Protein AF-A0A2S2PX03-F1 (afdb_monomer)

Foldseek 3Di:
DPPPPPPVVQVVVLVVLVVPFDAQQAPQLPDLVSQLVQCPLADPPDDDSSQCSLLQWHDPDNFWIAHRGPGDIDGPDDDQDGSLLVCLCRPVSGSSSCVSPNNVSSCVSNVVVVVVVVPPDDDDDPDDDHPPPDDD

pLDDT: mean 79.33, std 20.02, range [32.19, 98.38]

Structure (mmCIF, N/CA/C/O backbone):
data_AF-A0A2S2PX03-F1
#
_entry.id   AF-A0A2S2PX03-F1
#
loop_
_atom_site.group_PDB
_atom_site.id
_atom_site.type_symbol
_atom_site.label_atom_id
_atom_site.label_alt_id
_atom_site.label_comp_id
_atom_site.label_asym_id
_atom_site.label_entity_id
_atom_site.label_seq_id
_atom_site.pdbx_PDB_ins_code
_atom_site.Cartn_x
_atom_site.Cartn_y
_atom_site.Cartn_z
_atom_site.occupancy
_atom_site.B_iso_or_equiv
_atom_site.auth_seq_id
_atom_site.auth_comp_id
_atom_site.auth_asym_id
_atom_site.auth_atom_id
_atom_site.pdbx_PDB_model_num
ATOM 1 N N . MET A 1 1 ? -16.707 -18.060 31.849 1.00 40.62 1 MET A N 1
ATOM 2 C CA . MET A 1 1 ? -16.373 -16.625 31.960 1.00 40.62 1 MET A CA 1
ATOM 3 C C . MET A 1 1 ? -16.134 -16.108 30.556 1.00 40.62 1 MET A C 1
ATOM 5 O O . MET A 1 1 ? -15.123 -16.443 29.958 1.00 40.62 1 MET A O 1
ATOM 9 N N . ILE A 1 2 ? -17.124 -15.426 29.983 1.00 45.16 2 ILE A N 1
ATOM 10 C CA . ILE A 1 2 ? -17.013 -14.848 28.641 1.00 45.16 2 ILE A CA 1
ATOM 11 C C . ILE A 1 2 ? -16.176 -13.580 28.805 1.00 45.16 2 ILE A C 1
ATOM 13 O O . ILE A 1 2 ? -16.590 -12.673 29.524 1.00 45.16 2 ILE A O 1
ATOM 17 N N . TYR A 1 3 ? -14.985 -13.547 28.208 1.00 41.66 3 TYR A N 1
ATOM 18 C CA . TYR A 1 3 ? -14.162 -12.343 28.168 1.00 41.66 3 TYR A CA 1
ATOM 19 C C . TYR A 1 3 ? -14.929 -11.268 27.393 1.00 41.66 3 TYR A C 1
ATOM 21 O O . TYR A 1 3 ? -15.048 -11.329 26.171 1.00 41.66 3 TYR A O 1
ATOM 29 N N . GLN A 1 4 ? -15.491 -10.298 28.112 1.00 38.81 4 GLN A N 1
ATOM 30 C CA . GLN A 1 4 ? -16.006 -9.076 27.512 1.00 38.81 4 GLN A CA 1
ATOM 31 C C . GLN A 1 4 ? -14.804 -8.247 27.061 1.00 38.81 4 GLN A C 1
ATOM 33 O O . GLN A 1 4 ? -14.157 -7.574 27.861 1.00 38.81 4 GLN A O 1
ATOM 38 N N . ILE A 1 5 ? -14.482 -8.328 25.770 1.00 44.16 5 ILE A N 1
ATOM 39 C CA . ILE A 1 5 ? -13.555 -7.404 25.119 1.00 44.16 5 ILE A CA 1
ATOM 40 C C . ILE A 1 5 ? -14.264 -6.048 25.053 1.00 44.16 5 ILE A C 1
ATOM 42 O O . ILE A 1 5 ? -14.966 -5.731 24.095 1.00 44.16 5 ILE A O 1
ATOM 46 N N . ASN A 1 6 ? -14.108 -5.243 26.100 1.00 44.59 6 ASN A N 1
ATOM 47 C CA . ASN A 1 6 ? -14.524 -3.845 26.102 1.00 44.59 6 ASN A CA 1
ATOM 48 C C . ASN A 1 6 ? -13.488 -3.009 25.335 1.00 44.59 6 ASN A C 1
ATOM 50 O O . ASN A 1 6 ? -12.710 -2.267 25.924 1.00 44.59 6 ASN A O 1
ATOM 54 N N . CYS A 1 7 ? -13.476 -3.133 24.005 1.00 49.22 7 CYS A N 1
ATOM 55 C CA . CYS A 1 7 ? -12.749 -2.233 23.104 1.00 49.22 7 CYS A CA 1
ATOM 56 C C . CYS A 1 7 ? -13.755 -1.356 22.335 1.00 49.22 7 CYS A C 1
ATOM 58 O O . CYS A 1 7 ? -13.887 -1.397 21.113 1.00 49.22 7 CYS A O 1
ATOM 60 N N . THR A 1 8 ? -14.573 -0.609 23.076 1.00 52.59 8 THR A N 1
ATOM 61 C CA . THR A 1 8 ? -15.694 0.177 22.530 1.00 52.59 8 THR A CA 1
ATOM 62 C C . THR A 1 8 ? -15.246 1.419 21.749 1.00 52.59 8 THR A C 1
ATOM 64 O O . THR A 1 8 ? -16.002 1.919 20.912 1.00 52.59 8 THR A O 1
ATOM 67 N N . SER A 1 9 ? -14.021 1.912 21.968 1.00 56.75 9 SER A N 1
ATOM 68 C CA . SER A 1 9 ? -13.459 3.063 21.244 1.00 56.75 9 SER A CA 1
ATOM 69 C C . SER A 1 9 ? -13.038 2.709 19.814 1.00 56.75 9 SER A C 1
ATOM 71 O O . SER A 1 9 ? -13.347 3.460 18.884 1.00 56.75 9 SER A O 1
ATOM 73 N N . ASP A 1 10 ? -12.413 1.546 19.617 1.00 59.38 10 ASP A N 1
ATOM 74 C CA . ASP A 1 10 ? -12.006 1.074 18.293 1.00 59.38 10 ASP A CA 1
ATOM 75 C C . ASP A 1 10 ? -13.207 0.660 17.447 1.00 59.38 10 ASP A C 1
ATOM 77 O O . ASP A 1 10 ? -13.243 0.970 16.258 1.00 59.38 10 ASP A O 1
ATOM 81 N N . TYR A 1 11 ? -14.243 0.061 18.045 1.00 67.50 11 TYR A N 1
ATOM 82 C CA . TYR A 1 11 ? -15.436 -0.359 17.304 1.00 67.50 11 TYR A CA 1
ATOM 83 C C . TYR A 1 11 ? -16.175 0.812 16.645 1.00 67.50 11 TYR A C 1
ATOM 85 O O . TYR A 1 11 ? -16.512 0.741 15.467 1.00 67.50 11 TYR A O 1
ATOM 93 N N . ASN A 1 12 ? -16.393 1.920 17.359 1.00 66.75 12 ASN A N 1
ATOM 94 C CA . ASN A 1 12 ? -17.090 3.080 16.793 1.00 66.75 12 ASN A CA 1
ATOM 95 C C . ASN A 1 12 ? -16.260 3.788 15.711 1.00 66.75 12 ASN A C 1
ATOM 97 O O . ASN A 1 12 ? -16.803 4.223 14.692 1.00 66.75 12 ASN A O 1
ATOM 101 N N . LYS A 1 13 ? -14.934 3.863 15.893 1.00 65.75 13 LYS A N 1
ATOM 102 C CA . LYS A 1 13 ? -14.012 4.408 14.885 1.00 65.75 13 LYS A CA 1
ATOM 103 C C . LYS A 1 13 ? -13.962 3.524 13.636 1.00 65.75 13 LYS A C 1
ATOM 105 O O . LYS A 1 13 ? -14.001 4.042 12.517 1.00 65.75 13 LYS A O 1
ATOM 110 N N . LEU A 1 14 ? -13.940 2.206 13.829 1.00 64.56 14 LEU A N 1
ATOM 111 C CA . LEU A 1 14 ? -14.016 1.209 12.767 1.00 64.56 14 LEU A CA 1
ATOM 112 C C . LEU A 1 14 ? -15.348 1.320 12.019 1.00 64.56 14 LEU A C 1
ATOM 114 O O . LEU A 1 14 ? -15.350 1.475 10.804 1.00 64.56 14 LEU A O 1
ATOM 118 N N . LEU A 1 15 ? -16.475 1.333 12.733 1.00 70.38 15 LEU A N 1
ATOM 119 C CA . LEU A 1 15 ? -17.811 1.459 12.150 1.00 70.38 15 LEU A CA 1
ATOM 120 C C . LEU A 1 15 ? -17.974 2.738 11.333 1.00 70.38 15 LEU A C 1
ATOM 122 O O . LEU A 1 15 ? -18.499 2.680 10.226 1.00 70.38 15 LEU A O 1
ATOM 126 N N . ASN A 1 16 ? -17.533 3.886 11.849 1.00 68.00 16 ASN A N 1
ATOM 127 C CA . ASN A 1 16 ? -17.625 5.148 11.116 1.00 68.00 16 ASN A CA 1
ATOM 128 C C . ASN A 1 16 ? -16.707 5.155 9.888 1.00 68.00 16 ASN A C 1
ATOM 130 O O . ASN A 1 16 ? -17.107 5.657 8.839 1.00 68.00 16 ASN A O 1
ATOM 134 N N . SER A 1 17 ? -15.518 4.551 9.984 1.00 63.00 17 SER A N 1
ATOM 135 C CA . SER A 1 17 ? -14.613 4.402 8.834 1.00 63.00 17 SER A CA 1
ATOM 136 C C . SER A 1 17 ? -15.173 3.453 7.778 1.00 63.00 17 SER A C 1
ATOM 138 O O . SER A 1 17 ? -14.985 3.700 6.594 1.00 63.00 17 SER A O 1
ATOM 140 N N . VAL A 1 18 ? -15.883 2.394 8.180 1.00 67.38 18 VAL A N 1
ATOM 141 C CA . VAL A 1 18 ? -16.543 1.450 7.263 1.00 67.38 18 VAL A CA 1
ATOM 142 C C . VAL A 1 18 ? -17.782 2.083 6.620 1.00 67.38 18 VAL A C 1
ATOM 144 O O . VAL A 1 18 ? -17.957 1.968 5.412 1.00 67.38 18 VAL A O 1
ATOM 147 N N . LYS A 1 19 ? -18.615 2.799 7.387 1.00 72.06 19 LYS A N 1
ATOM 148 C CA . LYS A 1 19 ? -19.829 3.471 6.882 1.00 72.06 19 LYS A CA 1
ATOM 149 C C . LYS A 1 19 ? -19.526 4.604 5.899 1.00 72.06 19 LYS A C 1
ATOM 151 O O . LYS A 1 19 ? -20.274 4.785 4.947 1.00 72.06 19 LYS A O 1
ATOM 156 N N . ASN A 1 20 ? -18.436 5.337 6.119 1.00 69.56 20 ASN A N 1
ATOM 157 C CA . ASN A 1 20 ? -17.999 6.439 5.254 1.00 69.56 20 ASN A CA 1
ATOM 158 C C . ASN A 1 20 ? -16.899 6.016 4.266 1.00 69.56 20 ASN A C 1
ATOM 160 O O . ASN A 1 20 ? -16.242 6.868 3.667 1.00 69.56 20 ASN A O 1
ATOM 164 N N . CYS A 1 21 ? -16.654 4.710 4.129 1.00 66.31 21 CYS A N 1
ATOM 165 C CA . CYS A 1 21 ? -15.575 4.202 3.302 1.00 66.31 21 CYS A CA 1
ATOM 166 C C . CYS A 1 21 ? -15.891 4.415 1.817 1.00 66.31 21 CYS A C 1
ATOM 168 O O . CYS A 1 21 ? -16.949 3.971 1.359 1.00 66.31 21 CYS A O 1
ATOM 170 N N . PRO A 1 22 ? -14.989 5.021 1.026 1.00 66.25 22 PRO A N 1
ATOM 171 C CA . PRO A 1 22 ? -15.117 4.949 -0.419 1.00 66.25 22 PRO A CA 1
ATOM 172 C C . PRO A 1 22 ? -15.060 3.479 -0.851 1.00 66.25 22 PRO A C 1
ATOM 174 O O . PRO A 1 22 ? -14.258 2.699 -0.336 1.00 66.25 22 PRO A O 1
ATOM 177 N N . SER A 1 23 ? -15.912 3.091 -1.803 1.00 83.44 23 SER A N 1
ATOM 178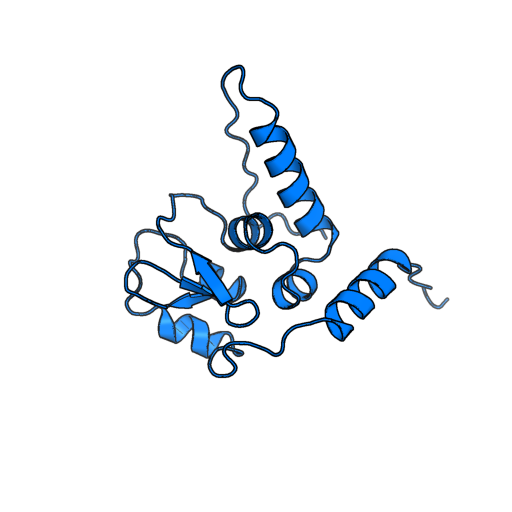 C CA . SER A 1 23 ? -15.864 1.764 -2.423 1.00 83.44 23 SER A CA 1
ATOM 179 C C . SER A 1 23 ? -14.434 1.417 -2.842 1.00 83.44 23 SER A C 1
ATOM 181 O O . SER A 1 23 ? -13.693 2.304 -3.269 1.00 83.44 23 SER A O 1
ATOM 183 N N . ILE A 1 24 ? -14.060 0.135 -2.764 1.00 92.44 24 ILE A N 1
ATOM 184 C CA . ILE A 1 24 ? -12.754 -0.352 -3.233 1.00 92.44 24 ILE A CA 1
ATOM 185 C C . ILE A 1 24 ? -12.464 0.229 -4.620 1.00 92.44 24 ILE A C 1
ATOM 187 O O . ILE A 1 24 ? -13.202 -0.033 -5.569 1.00 92.44 24 ILE A O 1
ATOM 191 N N . GLN A 1 25 ? -11.391 1.013 -4.732 1.00 94.81 25 GLN A N 1
ATOM 192 C CA . GLN A 1 25 ? -11.126 1.780 -5.946 1.00 94.81 25 GLN A CA 1
ATOM 193 C C . GLN A 1 25 ? -10.650 0.905 -7.111 1.00 94.81 25 GLN A C 1
ATOM 195 O O . GLN A 1 25 ? -10.956 1.197 -8.266 1.00 94.81 25 GLN A O 1
ATOM 200 N N . TYR A 1 26 ? -9.937 -0.186 -6.816 1.00 96.50 26 TYR A N 1
ATOM 201 C CA . TYR A 1 26 ? -9.428 -1.127 -7.815 1.00 96.50 26 TYR A CA 1
ATOM 202 C C . TYR A 1 26 ? -9.770 -2.585 -7.452 1.00 96.50 26 TYR A C 1
ATOM 204 O O . TYR A 1 26 ? -8.909 -3.330 -6.964 1.00 96.50 26 TYR A O 1
ATOM 212 N N . PRO A 1 27 ? -11.023 -3.028 -7.690 1.00 96.31 27 PRO A N 1
ATOM 213 C CA . PRO A 1 27 ? -11.501 -4.361 -7.312 1.00 96.31 27 PRO A CA 1
ATOM 214 C C . PRO A 1 27 ? -10.691 -5.527 -7.904 1.00 96.31 27 PRO A C 1
ATOM 216 O O . PRO A 1 27 ? -10.546 -6.575 -7.276 1.00 96.31 27 PRO A O 1
ATOM 219 N N . GLN A 1 28 ? -10.093 -5.345 -9.083 1.00 97.56 28 GLN A N 1
ATOM 220 C CA . GLN A 1 28 ? -9.265 -6.358 -9.744 1.00 97.56 28 GLN A CA 1
ATOM 221 C C . GLN A 1 28 ? -7.973 -6.706 -8.976 1.00 97.56 28 GLN A C 1
ATOM 223 O O . GLN A 1 28 ? -7.365 -7.745 -9.240 1.00 97.56 28 GLN A O 1
ATOM 228 N N . TYR A 1 29 ? -7.571 -5.869 -8.011 1.00 97.88 29 TYR A N 1
ATOM 229 C CA . TYR A 1 29 ? -6.374 -6.041 -7.179 1.00 97.88 29 TYR A CA 1
ATOM 230 C C . TYR A 1 29 ? -6.698 -6.332 -5.699 1.00 97.88 29 TYR A C 1
ATOM 232 O O . TYR A 1 29 ? -5.831 -6.216 -4.830 1.00 97.88 29 TYR A O 1
ATOM 240 N N . VAL A 1 30 ? -7.934 -6.748 -5.394 1.00 96.25 30 VAL A N 1
ATOM 241 C CA . VAL A 1 30 ? -8.361 -7.103 -4.024 1.00 96.25 30 VAL A CA 1
ATOM 242 C C . VAL A 1 30 ? -7.566 -8.272 -3.451 1.00 96.25 30 VAL A C 1
ATOM 244 O O . VAL A 1 30 ? -7.229 -8.281 -2.267 1.00 96.25 30 VAL A O 1
ATOM 247 N N . THR A 1 31 ? -7.221 -9.255 -4.282 1.00 97.56 31 THR A N 1
ATOM 248 C CA . THR A 1 31 ? -6.467 -10.423 -3.818 1.00 97.56 31 THR A CA 1
ATOM 249 C C . THR A 1 31 ? -4.973 -10.128 -3.761 1.00 97.56 31 THR A C 1
ATOM 251 O O . THR A 1 31 ? -4.414 -9.467 -4.639 1.00 97.56 31 THR A O 1
ATOM 254 N N . PHE A 1 32 ? -4.311 -10.675 -2.741 1.00 98.06 32 PHE A N 1
ATOM 255 C CA . PHE A 1 32 ? -2.859 -10.596 -2.591 1.00 98.06 32 PHE A CA 1
ATOM 256 C C . PHE A 1 32 ? -2.121 -11.072 -3.853 1.00 98.06 32 PHE A C 1
ATOM 258 O O . PHE A 1 32 ? -1.239 -10.379 -4.349 1.00 98.06 32 PHE A O 1
ATOM 265 N N . ILE A 1 33 ? -2.541 -12.202 -4.432 1.00 98.12 33 ILE A N 1
ATOM 266 C CA . ILE A 1 33 ? -1.906 -12.779 -5.624 1.00 98.12 33 ILE A CA 1
ATOM 267 C C . ILE A 1 33 ? -1.975 -11.829 -6.824 1.00 98.12 33 ILE A C 1
ATOM 269 O O . ILE A 1 33 ? -0.978 -11.666 -7.524 1.00 98.12 33 ILE A O 1
ATOM 273 N N . LYS A 1 34 ? -3.111 -11.151 -7.052 1.00 98.25 34 LYS A N 1
ATOM 274 C CA . LYS A 1 34 ? -3.227 -10.172 -8.147 1.00 98.25 34 LYS A CA 1
ATOM 275 C C . LYS A 1 34 ? -2.290 -8.984 -7.954 1.00 98.25 34 LYS A C 1
ATOM 277 O O . LYS A 1 34 ? -1.715 -8.504 -8.930 1.00 98.25 34 LYS A O 1
ATOM 282 N N . ARG A 1 35 ? -2.101 -8.537 -6.710 1.00 97.94 35 ARG A N 1
ATOM 283 C CA . ARG A 1 35 ? -1.129 -7.486 -6.382 1.00 97.94 35 ARG A CA 1
ATOM 284 C C . ARG A 1 35 ? 0.300 -7.949 -6.626 1.00 97.94 35 ARG A C 1
ATOM 286 O O . ARG A 1 35 ? 1.017 -7.290 -7.373 1.00 97.94 35 ARG A O 1
ATOM 293 N N . LEU A 1 36 ? 0.667 -9.125 -6.131 1.00 97.19 36 LEU A N 1
ATOM 294 C CA . LEU A 1 36 ? 2.009 -9.674 -6.310 1.00 97.19 36 LEU A CA 1
ATOM 295 C C . LEU A 1 36 ? 2.364 -9.850 -7.794 1.00 97.19 36 LEU A C 1
ATOM 297 O O . LEU A 1 36 ? 3.413 -9.389 -8.240 1.00 97.19 36 LEU A O 1
ATOM 301 N N . GLN A 1 37 ? 1.449 -10.417 -8.587 1.00 96.75 37 GLN A N 1
ATOM 302 C CA . GLN A 1 37 ? 1.626 -10.599 -10.034 1.00 96.75 37 GLN A CA 1
ATOM 303 C C . GLN A 1 37 ? 1.835 -9.273 -10.783 1.00 96.75 37 GLN A C 1
ATOM 305 O O . GLN A 1 37 ? 2.578 -9.221 -11.764 1.00 96.75 37 GLN A O 1
ATOM 310 N N . SER A 1 38 ? 1.210 -8.184 -10.329 1.00 96.44 38 SER A N 1
ATOM 311 C CA . SER A 1 38 ? 1.355 -6.870 -10.969 1.00 96.44 38 SER A CA 1
ATOM 312 C C . SER A 1 38 ? 2.757 -6.261 -10.809 1.00 96.44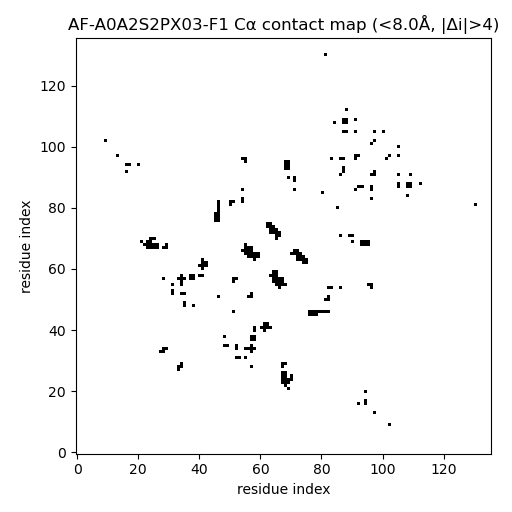 38 SER A C 1
ATOM 314 O O . SER A 1 38 ? 3.157 -5.417 -11.609 1.00 96.44 38 SER A O 1
ATOM 316 N N . LEU A 1 39 ? 3.533 -6.714 -9.816 1.00 94.81 39 LEU A N 1
ATOM 317 C CA . LEU A 1 39 ? 4.857 -6.178 -9.484 1.00 94.81 39 LEU A CA 1
ATOM 318 C C . LEU A 1 39 ? 5.994 -6.848 -10.268 1.00 94.81 39 LEU A C 1
ATOM 320 O O . LEU A 1 39 ? 7.166 -6.562 -10.029 1.00 94.81 39 LEU A O 1
ATOM 324 N N . ASN A 1 40 ? 5.693 -7.704 -11.249 1.00 89.50 40 ASN A N 1
ATOM 325 C CA . ASN A 1 40 ? 6.715 -8.377 -12.058 1.00 89.50 40 ASN A CA 1
ATOM 326 C C . ASN A 1 40 ? 7.681 -7.392 -12.742 1.00 89.50 40 ASN A C 1
ATOM 328 O O . ASN A 1 40 ? 8.876 -7.663 -12.805 1.00 89.50 40 ASN A O 1
ATOM 332 N N . LYS A 1 41 ? 7.180 -6.230 -13.188 1.00 83.31 41 LYS A N 1
ATOM 333 C CA . LYS A 1 41 ? 7.976 -5.171 -13.842 1.00 83.31 41 LYS A CA 1
ATOM 334 C C . LYS A 1 41 ? 8.535 -4.117 -12.879 1.00 83.31 41 LYS A C 1
ATOM 336 O O . LYS A 1 41 ? 9.259 -3.236 -13.330 1.00 83.31 41 LYS A O 1
ATOM 341 N N . PHE A 1 42 ? 8.175 -4.184 -11.598 1.00 85.62 42 PHE A N 1
ATOM 342 C CA . PHE A 1 42 ? 8.687 -3.275 -10.577 1.00 85.62 42 PHE A CA 1
ATOM 343 C C . PHE A 1 42 ? 10.154 -3.627 -10.281 1.00 85.62 42 PHE A C 1
ATOM 345 O O . PHE A 1 42 ? 10.465 -4.829 -10.199 1.00 85.62 42 PHE A O 1
ATOM 352 N N . PRO A 1 43 ? 11.054 -2.634 -10.160 1.00 81.62 43 PRO A N 1
ATOM 353 C CA . PRO A 1 43 ? 12.470 -2.878 -9.957 1.00 81.62 43 PRO A CA 1
ATOM 354 C C . PRO A 1 43 ? 12.698 -3.681 -8.679 1.00 81.62 43 PRO A C 1
ATOM 356 O O . PRO A 1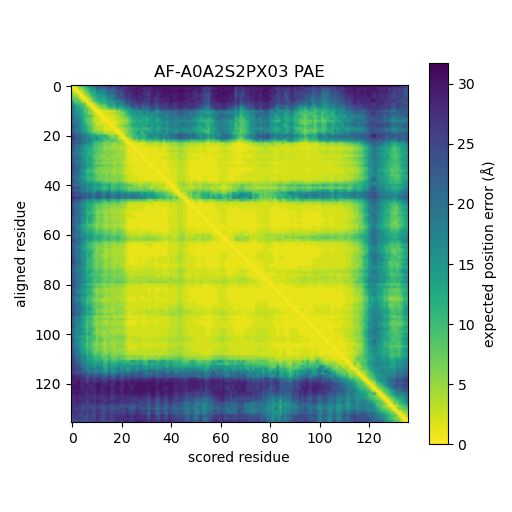 43 ? 12.026 -3.500 -7.667 1.00 81.62 43 PRO A O 1
ATOM 359 N N . SER A 1 44 ? 13.672 -4.588 -8.729 1.00 73.62 44 SER A N 1
ATOM 360 C CA . SER A 1 44 ? 14.059 -5.402 -7.572 1.00 73.62 44 SER A CA 1
ATOM 361 C C . SER A 1 44 ? 14.839 -4.603 -6.521 1.00 73.62 44 SER A C 1
ATOM 363 O O . SER A 1 44 ? 15.147 -5.136 -5.462 1.00 73.62 44 SER A O 1
ATOM 365 N N . SER A 1 45 ? 15.173 -3.338 -6.799 1.00 67.81 45 SER A N 1
ATOM 366 C CA . SER A 1 45 ? 16.034 -2.479 -5.980 1.00 67.81 45 SER A CA 1
ATOM 367 C C . SER A 1 45 ? 15.344 -1.867 -4.752 1.00 67.81 45 SER A C 1
ATOM 369 O O . SER A 1 45 ? 15.807 -0.839 -4.278 1.00 67.81 45 SER A O 1
ATOM 371 N N . LEU A 1 46 ? 14.325 -2.546 -4.204 1.00 72.94 46 LEU A N 1
ATOM 372 C CA . LEU A 1 46 ? 13.544 -2.211 -2.997 1.00 72.94 46 LEU A CA 1
ATOM 373 C C . LEU A 1 46 ? 12.347 -1.271 -3.247 1.00 72.94 46 LEU A C 1
ATOM 375 O O . LEU A 1 46 ? 12.418 -0.405 -4.121 1.00 72.94 46 LEU A O 1
ATOM 379 N N . PRO A 1 47 ? 11.238 -1.431 -2.489 1.00 80.00 47 PRO A N 1
ATOM 380 C CA . PRO A 1 47 ? 10.993 -2.386 -1.397 1.00 80.00 47 PRO A CA 1
ATOM 381 C C . PRO A 1 47 ? 10.633 -3.792 -1.894 1.00 80.00 47 PRO A C 1
ATOM 383 O O . PRO A 1 47 ? 10.373 -4.004 -3.080 1.00 80.00 47 PRO A O 1
ATOM 386 N N . ASP A 1 48 ? 10.605 -4.755 -0.971 1.00 90.50 48 ASP A N 1
ATOM 387 C CA . ASP A 1 48 ? 10.220 -6.131 -1.275 1.00 90.50 48 ASP A CA 1
ATOM 388 C C . ASP A 1 48 ? 8.782 -6.226 -1.833 1.00 90.50 48 ASP A C 1
ATOM 390 O O . ASP A 1 48 ? 7.840 -5.593 -1.343 1.00 90.50 48 ASP A O 1
ATOM 394 N N . LYS A 1 49 ? 8.606 -7.038 -2.883 1.00 93.50 49 LYS A N 1
ATOM 395 C CA . LYS A 1 49 ? 7.329 -7.156 -3.607 1.00 93.50 49 LYS A CA 1
ATOM 396 C C . LYS A 1 49 ? 6.241 -7.813 -2.759 1.00 93.50 49 LYS A C 1
ATOM 398 O O . LYS A 1 49 ? 5.061 -7.496 -2.956 1.00 93.50 49 LYS A O 1
ATOM 403 N N . LEU A 1 50 ? 6.608 -8.708 -1.837 1.00 94.50 50 LEU A N 1
ATOM 404 C CA . LEU A 1 50 ? 5.648 -9.323 -0.924 1.00 94.50 50 LEU A CA 1
ATOM 405 C C . LEU A 1 50 ? 5.175 -8.266 0.072 1.00 94.50 50 LEU A C 1
ATOM 407 O O . LEU A 1 50 ? 3.970 -8.044 0.152 1.00 94.50 50 LEU A O 1
ATOM 411 N N . GLN A 1 51 ? 6.090 -7.523 0.701 1.00 95.00 51 GLN A N 1
ATOM 412 C CA . GLN A 1 51 ? 5.732 -6.447 1.636 1.00 95.00 51 GLN A CA 1
ATOM 413 C C . GLN A 1 51 ? 4.860 -5.358 0.988 1.00 95.00 51 GLN A C 1
ATOM 415 O O . GLN A 1 51 ? 3.889 -4.887 1.587 1.00 95.00 51 GLN A O 1
ATOM 420 N N . LEU A 1 52 ? 5.152 -4.976 -0.261 1.00 96.19 52 LEU A N 1
ATOM 421 C CA . LEU A 1 52 ? 4.298 -4.070 -1.039 1.00 96.19 52 LEU A CA 1
ATOM 422 C C . LEU A 1 52 ? 2.883 -4.645 -1.211 1.00 96.19 52 LEU A C 1
ATOM 424 O O . LEU A 1 52 ? 1.886 -3.961 -0.963 1.00 96.19 52 LEU A O 1
ATOM 428 N N . SER A 1 53 ? 2.789 -5.917 -1.598 1.00 97.50 53 SER A N 1
ATOM 429 C CA . SER A 1 53 ? 1.514 -6.604 -1.821 1.00 97.50 53 SER A CA 1
ATOM 430 C C . SER A 1 53 ? 0.720 -6.792 -0.524 1.00 97.50 53 SER A C 1
ATOM 432 O O . SER A 1 53 ? -0.506 -6.644 -0.528 1.00 97.50 53 SER A O 1
ATOM 434 N N . GLU A 1 54 ? 1.379 -7.073 0.598 1.00 97.56 54 GLU A N 1
ATOM 435 C CA . GLU A 1 54 ? 0.765 -7.147 1.930 1.00 97.56 54 GLU A CA 1
ATOM 436 C C . GLU A 1 54 ? 0.215 -5.787 2.362 1.00 97.56 54 GLU A C 1
ATOM 438 O O . GLU A 1 54 ? -0.927 -5.706 2.811 1.00 97.56 54 GLU A O 1
ATOM 443 N N . ALA A 1 55 ? 0.955 -4.704 2.104 1.00 97.94 55 ALA A N 1
ATOM 444 C CA . ALA A 1 55 ? 0.526 -3.332 2.382 1.00 97.94 55 ALA A CA 1
ATOM 445 C C . ALA A 1 55 ? -0.557 -2.791 1.428 1.00 97.94 55 ALA A C 1
ATOM 447 O O . ALA A 1 55 ? -0.954 -1.626 1.529 1.00 97.94 55 ALA A O 1
ATOM 448 N N . GLY A 1 56 ? -1.088 -3.638 0.542 1.00 98.06 56 GLY A N 1
ATOM 449 C CA . GLY A 1 56 ? -2.213 -3.317 -0.334 1.00 98.06 56 GLY A CA 1
ATOM 450 C C . GLY A 1 56 ? -1.808 -2.691 -1.666 1.00 98.06 56 GLY A C 1
ATOM 451 O O . GLY A 1 56 ? -2.680 -2.208 -2.390 1.00 98.06 56 GLY A O 1
ATOM 452 N N . PHE A 1 57 ? -0.522 -2.695 -2.014 1.00 98.19 57 PHE A N 1
ATOM 453 C CA . PHE A 1 57 ? -0.023 -2.055 -3.224 1.00 98.19 57 PHE A CA 1
ATOM 454 C C . PHE A 1 57 ? 0.060 -3.010 -4.420 1.00 98.19 57 PHE A C 1
ATOM 456 O O . PHE A 1 57 ? 0.489 -4.151 -4.290 1.00 98.19 57 PHE A O 1
ATOM 463 N N . PHE A 1 58 ? -0.329 -2.521 -5.597 1.00 97.69 58 PHE A N 1
ATOM 464 C CA . PHE A 1 58 ? -0.100 -3.145 -6.903 1.00 97.69 58 PHE A CA 1
ATOM 465 C C . PHE A 1 58 ? 0.783 -2.230 -7.770 1.00 97.69 58 PHE A C 1
ATOM 467 O O . PHE A 1 58 ? 0.861 -1.026 -7.524 1.00 97.69 58 PHE A O 1
ATOM 474 N N . GLY A 1 59 ? 1.452 -2.771 -8.787 1.00 96.31 59 GLY A N 1
ATOM 475 C CA . GLY A 1 59 ? 2.287 -1.998 -9.708 1.00 96.31 59 GLY A CA 1
ATOM 476 C C . GLY A 1 59 ? 1.449 -1.095 -10.615 1.00 96.31 59 GLY A C 1
ATOM 477 O O . GLY A 1 59 ? 0.637 -1.590 -11.398 1.00 96.31 59 GLY A O 1
ATOM 478 N N . LYS A 1 60 ? 1.655 0.226 -10.536 1.00 93.88 60 LYS A N 1
ATOM 479 C CA . LYS A 1 60 ? 0.984 1.209 -11.406 1.00 93.88 60 LYS A CA 1
ATOM 480 C C . LYS A 1 60 ? 1.840 1.556 -12.620 1.00 93.88 60 LYS A C 1
ATOM 482 O O . LYS A 1 60 ? 1.345 1.594 -13.744 1.00 93.88 60 LYS A O 1
ATOM 487 N N . THR A 1 61 ? 3.120 1.827 -12.387 1.00 90.69 61 THR A N 1
ATOM 488 C CA . THR A 1 61 ? 4.123 2.068 -13.433 1.00 90.69 61 THR A CA 1
ATOM 489 C C . THR A 1 61 ? 5.380 1.255 -13.124 1.00 90.69 61 THR A C 1
ATOM 491 O O . THR A 1 61 ? 5.350 0.393 -12.247 1.00 90.69 61 THR A O 1
ATOM 494 N N . ARG A 1 62 ? 6.483 1.499 -13.843 1.00 86.50 62 ARG A N 1
ATOM 495 C CA . ARG A 1 62 ? 7.762 0.848 -13.533 1.00 86.50 62 ARG A CA 1
ATOM 496 C C . ARG A 1 62 ? 8.267 1.218 -12.138 1.00 86.50 62 ARG A C 1
ATOM 498 O O . ARG A 1 62 ? 8.680 0.319 -11.428 1.00 86.50 62 ARG A O 1
ATOM 505 N N . ASP A 1 63 ? 8.102 2.470 -11.713 1.00 87.38 63 ASP A N 1
ATOM 506 C CA . ASP A 1 63 ? 8.725 2.985 -10.480 1.00 87.38 63 ASP A CA 1
ATOM 507 C C . ASP A 1 63 ? 7.699 3.436 -9.430 1.00 87.38 63 ASP A C 1
ATOM 509 O O . ASP A 1 63 ? 8.030 4.109 -8.452 1.00 87.38 63 ASP A O 1
ATOM 513 N N . SER A 1 64 ? 6.424 3.089 -9.631 1.00 93.75 64 SER A N 1
ATOM 514 C CA . SER A 1 64 ? 5.359 3.443 -8.699 1.00 93.75 64 SER A CA 1
ATOM 515 C C . SER A 1 64 ? 4.361 2.326 -8.472 1.00 93.75 64 SER A C 1
ATOM 517 O O . SER A 1 64 ? 4.034 1.530 -9.361 1.00 93.75 64 SER A O 1
ATOM 519 N N . VAL A 1 65 ? 3.836 2.322 -7.257 1.00 96.88 65 VAL A N 1
ATOM 520 C CA . VAL A 1 65 ? 2.802 1.404 -6.809 1.00 96.88 65 VAL A CA 1
ATOM 521 C C . VAL A 1 65 ? 1.560 2.174 -6.387 1.00 96.88 65 VAL A C 1
ATOM 523 O O . VAL A 1 65 ? 1.635 3.366 -6.085 1.00 96.88 65 VAL A O 1
ATOM 526 N N . GLN A 1 66 ? 0.414 1.504 -6.364 1.00 98.00 66 GLN A N 1
ATOM 527 C CA . GLN A 1 66 ? -0.857 2.104 -5.989 1.00 98.00 66 GLN A CA 1
ATOM 528 C C . GLN A 1 66 ? -1.665 1.187 -5.073 1.00 98.00 66 GLN A C 1
ATOM 530 O O . GLN A 1 66 ? -1.703 -0.023 -5.276 1.00 98.00 66 GLN A O 1
ATOM 535 N N . CYS A 1 67 ? -2.295 1.748 -4.040 1.00 98.38 67 CYS A N 1
ATOM 536 C CA . CYS A 1 67 ? -3.154 0.982 -3.149 1.00 98.38 67 CYS A CA 1
ATOM 537 C C . CYS A 1 67 ? -4.461 0.608 -3.859 1.00 98.38 67 CYS A C 1
ATOM 539 O O . CYS A 1 67 ? -5.134 1.474 -4.420 1.00 98.38 67 CYS A O 1
ATOM 541 N N . PHE A 1 68 ? -4.866 -0.662 -3.780 1.00 98.25 68 PHE A N 1
ATOM 542 C CA . PHE A 1 68 ? -6.120 -1.113 -4.391 1.00 98.25 68 PHE A CA 1
ATOM 543 C C . PHE A 1 68 ? -7.373 -0.508 -3.734 1.00 98.25 68 PHE A C 1
ATOM 545 O O . PHE A 1 68 ? -8.397 -0.359 -4.400 1.00 98.25 68 PHE A O 1
ATOM 552 N N . HIS A 1 69 ? -7.308 -0.174 -2.440 1.00 96.38 69 HIS A N 1
ATOM 553 C CA . HIS A 1 69 ? -8.472 0.304 -1.699 1.00 96.38 69 HIS A CA 1
ATOM 554 C C . HIS A 1 69 ? -8.612 1.828 -1.744 1.00 96.38 69 HIS A C 1
ATOM 556 O O . HIS A 1 69 ? -9.668 2.304 -2.151 1.00 96.38 69 HIS A O 1
ATOM 562 N N . CYS A 1 70 ? -7.587 2.576 -1.322 1.00 95.88 70 CYS A N 1
ATOM 563 C CA . CYS A 1 70 ? -7.652 4.041 -1.213 1.00 95.88 70 CYS A CA 1
ATOM 564 C C . CYS A 1 70 ? -7.028 4.790 -2.398 1.00 95.88 70 CYS A C 1
ATOM 566 O O . CYS A 1 70 ? -7.056 6.017 -2.423 1.00 95.88 70 CYS A O 1
ATOM 568 N N . GLY A 1 71 ? -6.385 4.074 -3.326 1.00 96.38 71 GLY A N 1
ATOM 569 C CA . GLY A 1 71 ? -5.743 4.664 -4.497 1.00 96.38 71 GLY A CA 1
ATOM 570 C C . GLY A 1 71 ? -4.493 5.486 -4.233 1.00 96.38 71 GLY A C 1
ATOM 571 O O . GLY A 1 71 ? -4.011 6.100 -5.183 1.00 96.38 71 GLY A O 1
ATOM 572 N N . LEU A 1 72 ? -3.951 5.485 -3.009 1.00 97.25 72 LEU A N 1
ATOM 573 C CA . LEU A 1 72 ? -2.664 6.108 -2.691 1.00 97.25 72 LEU A CA 1
ATOM 574 C C . LEU A 1 72 ? -1.587 5.613 -3.660 1.00 97.25 72 LEU A C 1
ATOM 576 O O . LEU A 1 72 ? -1.402 4.405 -3.791 1.00 97.25 72 LEU A O 1
ATOM 580 N N . ILE A 1 73 ? -0.868 6.534 -4.300 1.00 97.19 73 ILE A N 1
ATOM 581 C CA . ILE A 1 73 ? 0.244 6.230 -5.206 1.00 97.19 73 ILE A CA 1
ATOM 582 C C . ILE A 1 73 ? 1.545 6.624 -4.521 1.00 97.19 73 ILE A C 1
ATOM 584 O O . ILE A 1 73 ? 1.658 7.753 -4.051 1.00 97.19 73 ILE A O 1
ATOM 588 N N . LEU A 1 74 ? 2.520 5.717 -4.509 1.00 95.62 74 LEU A N 1
ATOM 589 C CA . LEU A 1 74 ? 3.855 5.953 -3.959 1.00 95.62 74 LEU A CA 1
ATOM 590 C C . LEU A 1 74 ? 4.935 5.575 -4.977 1.00 95.62 74 LEU A C 1
ATOM 592 O O . LEU A 1 74 ? 4.776 4.627 -5.750 1.00 95.62 74 LEU A O 1
ATOM 596 N N . SER A 1 75 ? 6.035 6.319 -4.958 1.00 93.44 75 SER A N 1
ATOM 597 C CA . SER A 1 75 ? 7.228 6.152 -5.798 1.00 93.44 75 SER A CA 1
ATOM 598 C C . SER A 1 75 ? 8.464 6.634 -5.030 1.00 93.44 75 SER A C 1
ATOM 600 O O . SER A 1 75 ? 8.323 7.133 -3.917 1.00 93.44 75 SER A O 1
ATOM 602 N N . ASN A 1 76 ? 9.654 6.549 -5.637 1.00 89.88 76 ASN A N 1
ATOM 603 C CA . ASN A 1 76 ? 10.920 7.018 -5.041 1.00 89.88 76 ASN A CA 1
ATOM 604 C C . ASN A 1 76 ? 11.234 6.369 -3.683 1.00 89.88 76 ASN A C 1
ATOM 606 O O . ASN A 1 76 ? 11.658 7.039 -2.746 1.00 89.88 76 ASN A O 1
ATOM 610 N N . TRP A 1 77 ? 10.992 5.064 -3.587 1.00 91.19 77 TRP A N 1
ATOM 611 C CA . TRP A 1 77 ? 11.245 4.283 -2.385 1.00 91.19 77 TRP A CA 1
ATOM 612 C C . TRP A 1 77 ? 12.732 4.257 -2.031 1.00 91.19 77 TRP A C 1
ATOM 614 O O . TRP A 1 77 ? 13.588 4.086 -2.903 1.00 91.19 77 TRP A O 1
ATOM 624 N N . LEU A 1 78 ? 13.026 4.397 -0.743 1.00 88.75 78 LEU A N 1
ATOM 625 C CA . LEU A 1 78 ? 14.370 4.315 -0.194 1.00 88.75 78 LEU A CA 1
ATOM 626 C C . LEU A 1 78 ? 14.632 2.941 0.424 1.00 88.75 78 LEU A C 1
ATOM 628 O O . LEU A 1 78 ? 13.729 2.205 0.828 1.00 88.75 78 LEU A O 1
ATOM 632 N N . ILE A 1 79 ? 15.917 2.609 0.535 1.00 84.69 79 ILE A N 1
ATOM 633 C CA . ILE A 1 79 ? 16.371 1.417 1.249 1.00 84.69 79 ILE A CA 1
ATOM 634 C C . ILE A 1 79 ? 15.892 1.502 2.703 1.00 84.69 79 ILE A C 1
ATOM 636 O O . ILE A 1 79 ? 16.225 2.447 3.415 1.00 84.69 79 ILE A O 1
ATOM 640 N N . GLY A 1 80 ? 15.135 0.496 3.142 1.00 85.50 80 GLY A N 1
ATOM 641 C CA . GLY A 1 80 ? 14.588 0.421 4.499 1.00 85.50 80 GLY A CA 1
ATOM 642 C C . GLY A 1 80 ? 13.214 1.071 4.682 1.00 85.50 80 GLY A C 1
ATOM 643 O O . GLY A 1 80 ? 12.673 1.009 5.789 1.00 85.50 80 GLY A O 1
ATOM 644 N N . ASP A 1 81 ? 12.619 1.651 3.634 1.00 89.69 81 ASP A N 1
ATOM 645 C CA . ASP A 1 81 ? 11.233 2.112 3.704 1.00 89.69 81 ASP A CA 1
ATOM 646 C C . ASP A 1 81 ? 10.281 0.938 3.954 1.00 89.69 81 ASP A C 1
ATOM 648 O O . ASP A 1 81 ? 10.346 -0.107 3.306 1.00 89.69 81 ASP A O 1
ATOM 652 N N . CYS A 1 82 ? 9.355 1.136 4.892 1.00 92.75 82 CYS A N 1
ATOM 653 C CA . CYS A 1 82 ? 8.366 0.138 5.278 1.00 92.75 82 CYS A CA 1
ATOM 654 C C . CYS A 1 82 ? 7.028 0.428 4.578 1.00 92.75 82 CYS A C 1
ATOM 656 O O . CYS A 1 82 ? 6.398 1.440 4.914 1.00 92.75 82 CYS A O 1
ATOM 658 N N . PRO A 1 83 ? 6.528 -0.442 3.677 1.00 96.19 83 PRO A N 1
ATOM 659 C CA . PRO A 1 83 ? 5.317 -0.167 2.901 1.00 96.19 83 PRO A CA 1
ATOM 660 C C . PRO A 1 83 ? 4.090 0.203 3.743 1.00 96.19 83 PRO A C 1
ATOM 662 O O . PRO A 1 83 ? 3.402 1.171 3.430 1.00 96.19 83 PRO A O 1
ATOM 665 N N . PHE A 1 84 ? 3.839 -0.490 4.860 1.00 96.38 84 PHE A N 1
ATOM 666 C CA . PHE A 1 84 ? 2.730 -0.150 5.762 1.00 96.38 84 PHE A CA 1
ATOM 667 C C . PHE A 1 84 ? 2.893 1.214 6.447 1.00 96.38 84 PHE A C 1
ATOM 669 O O . PHE A 1 84 ? 1.900 1.913 6.653 1.00 96.38 84 PHE A O 1
ATOM 676 N N . ARG A 1 85 ? 4.122 1.613 6.809 1.00 95.38 85 ARG A N 1
ATOM 677 C CA . ARG A 1 85 ? 4.360 2.918 7.448 1.00 95.38 85 ARG A CA 1
ATOM 678 C C . ARG A 1 85 ? 4.213 4.054 6.447 1.00 95.38 85 ARG A C 1
ATOM 680 O O . ARG A 1 85 ? 3.557 5.037 6.775 1.00 95.38 85 ARG A O 1
ATOM 687 N N . GLU A 1 86 ? 4.744 3.904 5.235 1.00 95.88 86 GLU A N 1
ATOM 688 C CA . GLU A 1 86 ? 4.545 4.902 4.177 1.00 95.88 86 GLU A CA 1
ATOM 689 C C . GLU A 1 86 ? 3.062 4.981 3.770 1.00 95.88 86 GLU A C 1
ATOM 691 O 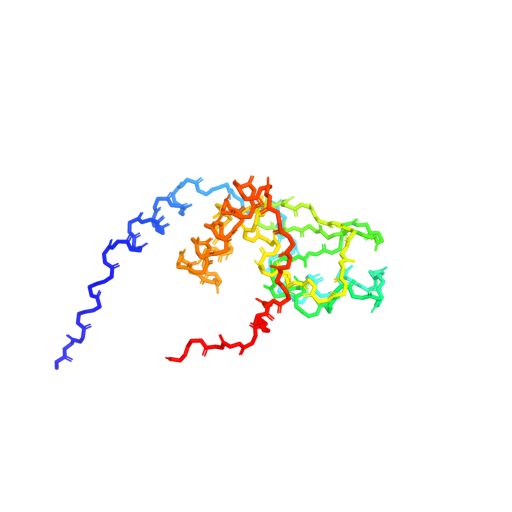O . GLU A 1 86 ? 2.528 6.074 3.583 1.00 95.88 86 GLU A O 1
ATOM 696 N N . HIS A 1 87 ? 2.334 3.857 3.765 1.00 96.69 87 HIS A N 1
ATOM 697 C CA . HIS A 1 87 ? 0.879 3.868 3.594 1.00 96.69 87 HIS A CA 1
ATOM 698 C C . HIS A 1 87 ? 0.188 4.692 4.696 1.00 96.69 87 HIS A C 1
ATOM 700 O O . HIS A 1 87 ? -0.569 5.611 4.389 1.00 96.69 87 HIS A O 1
ATOM 706 N N . ALA A 1 88 ? 0.480 4.433 5.974 1.00 95.94 88 ALA A N 1
ATOM 707 C CA . ALA A 1 88 ? -0.111 5.177 7.092 1.00 95.94 88 ALA A CA 1
ATOM 708 C C . ALA A 1 88 ? 0.264 6.665 7.098 1.00 95.94 88 ALA A C 1
ATOM 710 O O . ALA A 1 88 ? -0.564 7.509 7.433 1.00 95.94 88 ALA A O 1
ATOM 711 N N . LYS A 1 89 ? 1.491 6.997 6.698 1.00 94.44 89 LYS A N 1
ATOM 712 C CA . LYS A 1 89 ? 1.983 8.373 6.570 1.00 94.44 89 LYS A CA 1
ATOM 713 C C . LYS A 1 89 ? 1.157 9.194 5.585 1.00 94.44 89 LYS A C 1
ATOM 715 O O . LYS A 1 89 ? 0.813 10.333 5.890 1.00 94.44 89 LYS A O 1
ATOM 720 N N . PHE A 1 90 ? 0.854 8.620 4.420 1.00 94.94 90 PHE A N 1
ATOM 721 C CA . PHE A 1 90 ? 0.235 9.342 3.307 1.00 94.94 90 PHE A CA 1
ATOM 722 C C . PHE A 1 90 ? -1.267 9.065 3.129 1.00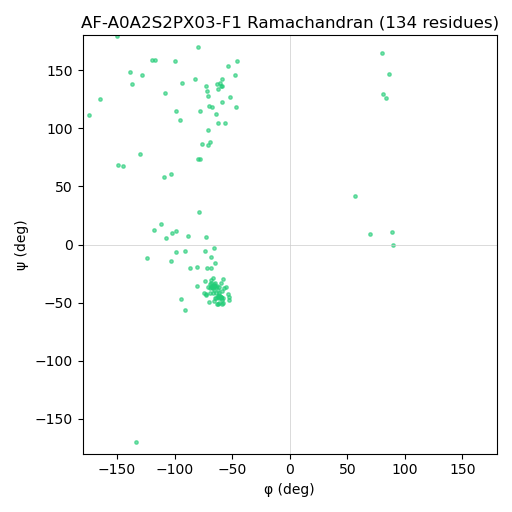 94.94 90 PHE A C 1
ATOM 724 O O . PHE A 1 90 ? -1.943 9.808 2.422 1.00 94.94 90 PHE A O 1
ATOM 731 N N . SER A 1 91 ? -1.819 8.026 3.763 1.00 94.25 91 SER A N 1
ATOM 732 C CA . SER A 1 91 ? -3.251 7.701 3.729 1.00 94.25 91 SER A CA 1
ATOM 733 C C . SER A 1 91 ? -3.705 7.015 5.027 1.00 94.25 91 SER A C 1
ATOM 735 O O . SER A 1 91 ? -4.069 5.840 5.061 1.00 94.25 91 SER A O 1
ATOM 737 N N . ASN A 1 92 ? -3.705 7.774 6.126 1.00 91.75 92 ASN A N 1
ATOM 738 C CA . ASN A 1 92 ? -4.099 7.301 7.463 1.00 91.75 92 ASN A CA 1
ATOM 739 C C . ASN A 1 92 ? -5.594 6.959 7.628 1.00 91.75 92 ASN A C 1
ATOM 741 O O . ASN A 1 92 ? -5.966 6.345 8.623 1.00 91.75 92 ASN A O 1
ATOM 745 N N . ASN A 1 93 ? -6.443 7.312 6.661 1.00 90.19 93 ASN A N 1
ATOM 746 C CA . ASN A 1 93 ? -7.877 7.004 6.667 1.00 90.19 93 ASN A CA 1
ATOM 747 C C . ASN A 1 93 ? -8.238 5.831 5.738 1.00 90.19 93 ASN A C 1
ATOM 749 O O . ASN A 1 93 ? -9.413 5.590 5.468 1.00 90.19 93 ASN A O 1
ATOM 753 N N . CYS A 1 94 ? -7.247 5.107 5.208 1.00 93.19 94 CYS A N 1
ATOM 754 C CA . CYS A 1 94 ? -7.493 3.940 4.370 1.00 93.19 94 CYS A CA 1
ATOM 755 C C . CYS A 1 94 ? -8.116 2.803 5.196 1.00 93.19 94 CYS A C 1
ATOM 757 O O . CYS A 1 94 ? -7.487 2.276 6.113 1.00 93.19 94 CYS A O 1
ATOM 759 N N . THR A 1 95 ? -9.332 2.374 4.850 1.00 91.62 95 THR A N 1
ATOM 760 C CA . THR A 1 95 ? -10.029 1.308 5.588 1.00 91.62 95 THR A CA 1
ATOM 761 C C . THR A 1 95 ? -9.327 -0.041 5.474 1.00 91.62 95 THR A C 1
ATOM 763 O O . THR A 1 95 ? -9.295 -0.780 6.453 1.00 91.62 95 THR A O 1
ATOM 766 N N . PHE A 1 96 ? -8.689 -0.345 4.335 1.00 94.56 96 PHE A N 1
ATOM 767 C CA . PHE A 1 96 ? -7.838 -1.539 4.222 1.00 94.56 96 PHE A CA 1
ATOM 768 C C . PHE A 1 96 ? -6.724 -1.484 5.266 1.00 94.56 96 PHE A C 1
ATOM 770 O O . PHE A 1 96 ? -6.558 -2.421 6.036 1.00 94.56 96 PHE A O 1
ATOM 777 N N . LEU A 1 97 ? -6.006 -0.361 5.331 1.00 94.50 97 LEU A N 1
ATOM 778 C CA . LEU A 1 97 ? -4.910 -0.182 6.274 1.00 94.50 97 LEU A CA 1
ATOM 779 C C . LEU A 1 97 ? -5.391 -0.282 7.728 1.00 94.50 97 LEU A C 1
ATOM 781 O O . LEU A 1 97 ? -4.743 -0.946 8.536 1.00 94.50 97 LEU A O 1
ATOM 785 N N . LEU A 1 98 ? -6.532 0.338 8.048 1.00 90.56 98 LEU A N 1
ATOM 786 C CA . LEU A 1 98 ? -7.150 0.265 9.371 1.00 90.56 98 LEU A CA 1
ATOM 787 C C . LEU A 1 98 ? -7.484 -1.180 9.756 1.00 90.56 98 LEU A C 1
ATOM 789 O O . LEU A 1 98 ? -7.165 -1.593 10.867 1.00 90.56 98 LEU A O 1
ATOM 793 N N . LEU A 1 99 ? -8.073 -1.954 8.842 1.00 90.44 99 LEU A N 1
ATOM 794 C CA . LEU A 1 99 ? -8.390 -3.366 9.069 1.00 90.44 99 LEU A CA 1
ATOM 795 C C . LEU A 1 99 ? -7.134 -4.242 9.162 1.00 90.44 99 LEU A C 1
ATOM 797 O O . LEU A 1 99 ? -7.128 -5.214 9.909 1.00 90.44 99 LEU A O 1
ATOM 801 N N . SER A 1 100 ? -6.073 -3.911 8.423 1.00 92.62 100 SER A N 1
ATOM 802 C CA . SER A 1 100 ? -4.836 -4.697 8.402 1.00 92.62 100 SER A CA 1
ATOM 803 C C . SER A 1 100 ? -3.907 -4.429 9.587 1.00 92.62 100 SER A C 1
ATOM 805 O O . SER A 1 100 ? -3.227 -5.352 10.026 1.00 92.62 100 SER A O 1
ATOM 807 N N . LYS A 1 101 ? -3.819 -3.186 10.080 1.00 93.00 101 LYS A N 1
ATOM 808 C CA . LYS A 1 101 ? -2.830 -2.785 11.103 1.00 93.00 101 LYS A CA 1
ATOM 809 C C . LYS A 1 101 ? -3.427 -2.161 12.368 1.00 93.00 101 LYS A C 1
ATOM 811 O O . LYS A 1 101 ? -2.703 -2.012 13.347 1.00 93.00 101 LYS A O 1
ATOM 816 N N . GLY A 1 102 ? -4.711 -1.809 12.372 1.00 88.12 102 GLY A N 1
ATOM 817 C CA . GLY A 1 102 ? -5.383 -1.204 13.522 1.00 88.12 102 GLY A CA 1
ATOM 818 C C . GLY A 1 102 ? -5.121 0.297 13.694 1.00 88.12 102 GLY A C 1
ATOM 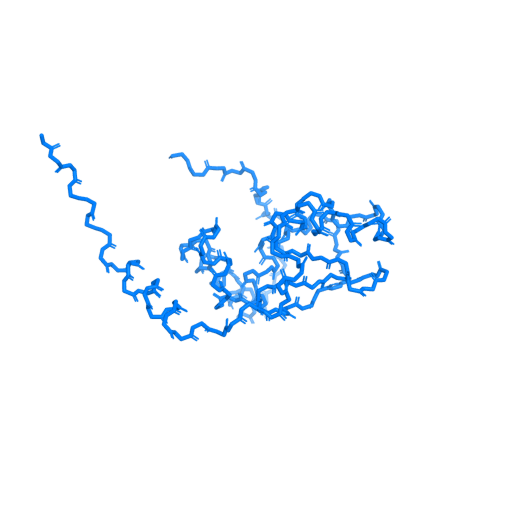819 O O . GLY A 1 102 ? -4.218 0.889 13.096 1.00 88.12 102 GLY A O 1
ATOM 820 N N . ALA A 1 103 ? -5.945 0.937 14.528 1.00 87.50 103 ALA A N 1
ATOM 821 C CA . ALA A 1 103 ? -5.897 2.382 14.748 1.00 87.50 103 ALA A CA 1
ATOM 822 C C . ALA A 1 103 ? -4.640 2.832 15.510 1.00 87.50 103 ALA A C 1
ATOM 824 O O . ALA A 1 103 ? -4.127 3.913 15.223 1.00 87.50 103 ALA A O 1
ATOM 825 N N . ASN A 1 104 ? -4.137 2.014 16.442 1.00 88.94 104 ASN A N 1
ATOM 826 C CA . ASN A 1 104 ? -2.943 2.325 17.237 1.00 88.94 104 ASN A CA 1
ATOM 827 C C . ASN A 1 104 ? -1.711 2.486 16.343 1.00 88.94 104 ASN A C 1
ATOM 829 O O . ASN A 1 104 ? -1.089 3.544 16.359 1.00 88.94 104 ASN A O 1
ATOM 833 N N . PHE A 1 105 ? -1.456 1.519 15.454 1.00 91.69 105 PHE A N 1
ATOM 834 C CA . PHE A 1 105 ? -0.376 1.603 14.468 1.00 91.69 105 PHE A CA 1
ATOM 835 C C . PHE A 1 105 ? -0.442 2.898 13.643 1.00 91.69 105 PHE A C 1
ATOM 837 O O . PHE A 1 105 ? 0.552 3.606 13.491 1.00 91.69 105 PHE A O 1
ATOM 844 N N . ILE A 1 106 ? -1.625 3.235 13.119 1.00 90.69 106 ILE A N 1
ATOM 845 C CA . ILE A 1 106 ? -1.819 4.437 12.298 1.00 90.69 106 ILE A CA 1
ATOM 846 C C . ILE A 1 106 ? -1.558 5.708 13.118 1.00 90.69 106 ILE A C 1
ATOM 848 O O . ILE A 1 106 ? -0.867 6.621 12.654 1.00 90.69 106 ILE A O 1
ATOM 852 N N . ASN A 1 107 ? -2.095 5.783 14.337 1.00 89.62 107 ASN A N 1
ATOM 853 C CA . ASN A 1 107 ? -1.899 6.923 15.229 1.00 89.62 107 ASN A CA 1
ATOM 854 C C . ASN A 1 107 ? -0.413 7.097 15.586 1.00 89.62 107 ASN A C 1
ATOM 856 O O . ASN A 1 107 ? 0.104 8.210 15.503 1.00 89.62 107 ASN A O 1
ATOM 860 N N . ASP A 1 108 ? 0.295 6.015 15.907 1.00 90.62 108 ASP A N 1
ATOM 861 C CA . ASP A 1 108 ? 1.716 6.059 16.265 1.00 90.62 108 ASP A CA 1
ATOM 862 C C . ASP A 1 108 ? 2.575 6.568 15.115 1.00 90.62 108 ASP A C 1
ATOM 864 O O . ASP A 1 108 ? 3.439 7.433 15.295 1.00 90.62 108 ASP A O 1
ATOM 868 N N . VAL A 1 109 ? 2.316 6.061 13.909 1.00 91.56 109 VAL A N 1
ATOM 869 C CA . VAL A 1 109 ? 3.016 6.492 12.703 1.00 91.56 109 VAL A CA 1
ATOM 870 C C . VAL A 1 109 ? 2.738 7.975 12.431 1.00 91.56 109 VAL A C 1
ATOM 872 O O . VAL A 1 109 ? 3.672 8.768 12.295 1.00 91.56 109 VAL A O 1
ATOM 875 N N . THR A 1 110 ? 1.468 8.385 12.414 1.00 88.19 110 THR A N 1
ATOM 876 C CA . THR A 1 110 ? 1.074 9.771 12.101 1.00 88.19 110 THR A CA 1
ATOM 877 C C . THR A 1 110 ? 1.549 10.785 13.140 1.00 88.19 110 THR A C 1
ATOM 879 O O . THR A 1 110 ? 1.999 11.870 12.764 1.00 88.19 110 THR A O 1
ATOM 882 N N . ASN A 1 111 ? 1.515 10.447 14.430 1.00 87.00 111 ASN A N 1
ATOM 883 C CA . ASN A 1 111 ? 2.020 11.313 15.492 1.00 87.00 111 ASN A CA 1
ATOM 884 C C . ASN A 1 111 ? 3.532 11.513 15.355 1.00 87.00 111 ASN A C 1
ATOM 886 O O . ASN A 1 111 ? 3.992 12.655 15.352 1.00 87.00 111 ASN A O 1
ATOM 890 N N . LYS A 1 112 ? 4.303 10.441 15.126 1.00 81.94 112 LYS A N 1
ATOM 891 C CA . LYS A 1 112 ? 5.755 10.539 14.880 1.00 81.94 112 LYS A CA 1
ATOM 892 C C . LYS A 1 112 ? 6.082 11.446 13.687 1.00 81.94 112 LYS A C 1
ATOM 894 O O . LYS A 1 112 ? 7.040 12.213 13.758 1.00 81.94 112 LYS A O 1
ATOM 899 N N . PHE A 1 113 ? 5.276 11.418 12.623 1.00 77.00 113 PHE A N 1
ATOM 900 C CA . PHE A 1 113 ? 5.445 12.333 11.488 1.00 77.00 113 PHE A CA 1
ATOM 901 C C . PHE A 1 113 ? 5.118 13.789 11.828 1.00 77.00 113 PHE A C 1
ATOM 903 O O . PHE A 1 113 ? 5.868 14.681 11.433 1.00 77.00 113 PHE A O 1
ATOM 910 N N . LYS A 1 114 ? 4.052 14.051 12.593 1.00 73.06 114 LYS A N 1
ATOM 911 C CA . LYS A 1 114 ? 3.733 15.411 13.061 1.00 73.06 114 LYS A CA 1
ATOM 912 C C . LYS A 1 114 ? 4.873 15.994 13.897 1.00 73.06 114 LYS A C 1
ATOM 914 O O . LYS A 1 114 ? 5.277 17.123 13.645 1.00 73.06 114 LYS A O 1
ATOM 919 N N . TYR A 1 115 ? 5.437 15.215 14.823 1.00 63.06 115 TYR A N 1
ATOM 920 C CA . TYR A 1 115 ? 6.545 15.674 15.666 1.00 63.06 115 TYR A CA 1
ATOM 921 C C . TYR A 1 115 ? 7.846 15.897 14.883 1.00 63.06 115 TYR A C 1
ATOM 923 O O . TYR A 1 115 ? 8.515 16.890 15.141 1.00 63.06 115 TYR A O 1
ATOM 931 N N . LYS A 1 116 ? 8.160 15.076 13.867 1.00 60.03 116 LYS A N 1
ATOM 932 C CA . LYS A 1 116 ? 9.316 15.319 12.977 1.00 60.03 116 LYS A CA 1
ATOM 933 C C . LYS A 1 116 ? 9.184 16.598 12.143 1.00 60.03 116 LYS A C 1
ATOM 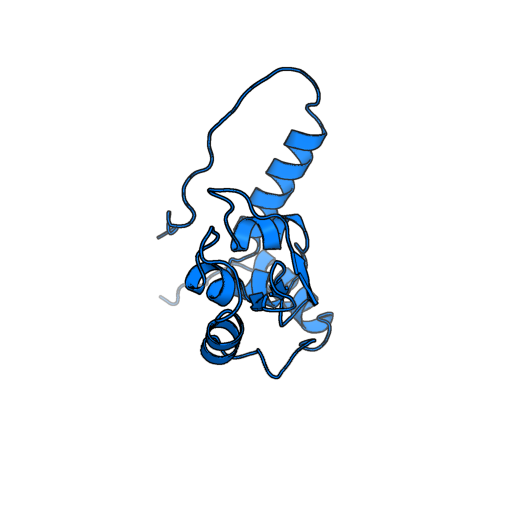935 O O . LYS A 1 116 ? 10.185 17.253 11.885 1.00 60.03 116 LYS A O 1
ATOM 940 N N . ASN A 1 117 ? 7.965 16.963 11.745 1.00 57.62 117 ASN A N 1
ATOM 941 C CA . ASN A 1 117 ? 7.705 18.194 10.990 1.00 57.62 117 ASN A CA 1
ATOM 942 C C . ASN A 1 117 ? 7.635 19.447 11.884 1.00 57.62 117 ASN A C 1
ATOM 944 O O . ASN A 1 117 ? 7.780 20.557 11.381 1.00 57.62 117 ASN A O 1
ATOM 948 N N . LEU A 1 118 ? 7.423 19.278 13.195 1.00 56.00 118 LEU A N 1
ATOM 949 C CA . LEU A 1 118 ? 7.466 20.354 14.193 1.00 56.00 118 LEU A CA 1
ATOM 950 C C . LEU A 1 118 ? 8.887 20.613 14.721 1.00 56.00 118 LEU A C 1
ATOM 952 O O . LEU A 1 118 ? 9.159 21.698 15.227 1.00 56.00 118 LEU A O 1
ATOM 956 N N . SER A 1 119 ? 9.802 19.651 14.584 1.00 50.94 119 SER A N 1
ATOM 957 C CA . SER A 1 119 ? 11.199 19.759 15.005 1.00 50.94 119 SER A CA 1
ATOM 958 C C . SER A 1 119 ? 12.143 19.990 13.817 1.00 50.94 119 SER A C 1
ATOM 960 O O . SER A 1 119 ? 13.055 19.199 13.582 1.00 50.94 119 SER A O 1
ATOM 962 N N . PHE A 1 120 ? 11.978 21.086 13.070 1.00 41.62 120 PHE A N 1
ATOM 963 C CA . PHE A 1 120 ? 13.114 21.655 12.332 1.00 41.62 120 PHE A CA 1
ATOM 964 C C . PHE A 1 120 ? 13.963 22.475 13.306 1.00 41.62 120 PHE A C 1
ATOM 966 O O . PHE A 1 120 ? 13.917 23.699 13.320 1.00 41.62 120 PHE A O 1
ATOM 973 N N . ASN A 1 121 ? 14.699 21.772 14.165 1.00 47.72 121 ASN A N 1
ATOM 974 C CA . ASN A 1 121 ? 16.025 22.191 14.596 1.00 47.72 121 ASN A CA 1
ATOM 975 C C . ASN A 1 121 ? 16.748 21.019 15.269 1.00 47.72 121 ASN A C 1
ATOM 977 O O . ASN A 1 121 ? 16.286 20.461 16.259 1.00 47.72 121 ASN A O 1
ATOM 981 N N . CYS A 1 122 ? 17.934 20.751 14.729 1.00 38.66 122 CYS A N 1
ATOM 982 C CA . CYS A 1 122 ? 18.988 19.857 15.198 1.00 38.66 122 CYS A CA 1
ATOM 983 C C . CYS A 1 122 ? 18.867 18.346 14.916 1.00 38.66 122 CYS A C 1
ATOM 985 O O . CYS A 1 122 ? 17.868 17.688 15.170 1.00 38.66 122 CYS A O 1
ATOM 987 N N . CYS A 1 123 ? 19.970 17.844 14.361 1.00 44.72 123 CYS A N 1
ATOM 988 C CA . CYS A 1 123 ? 20.259 16.527 13.811 1.00 44.72 123 CYS A CA 1
ATOM 989 C C . CYS A 1 123 ? 19.835 15.293 14.631 1.00 44.72 123 CYS A C 1
ATOM 991 O O . CYS A 1 123 ? 19.850 15.291 15.856 1.00 44.72 123 CYS A O 1
ATOM 993 N N . ASN A 1 124 ? 19.700 14.197 13.870 1.00 47.69 124 ASN A N 1
ATOM 994 C CA . ASN A 1 124 ? 19.713 12.777 14.244 1.00 47.69 124 ASN A CA 1
ATOM 995 C C . ASN A 1 124 ? 18.403 12.167 14.754 1.00 47.69 124 ASN A C 1
ATOM 997 O O . ASN A 1 124 ? 17.842 12.593 15.751 1.00 47.69 124 ASN A O 1
ATOM 1001 N N . MET A 1 125 ? 17.994 11.061 14.118 1.00 41.50 125 MET A N 1
ATOM 1002 C CA . MET A 1 125 ? 17.936 9.747 14.781 1.00 41.50 125 MET A CA 1
ATOM 1003 C C . MET A 1 125 ? 17.562 8.647 13.774 1.00 41.50 125 MET A C 1
ATOM 1005 O O . MET A 1 125 ? 16.428 8.551 13.295 1.00 41.50 125 MET A O 1
ATOM 1009 N N . HIS A 1 126 ? 18.545 7.786 13.506 1.00 48.16 126 HIS A N 1
ATOM 1010 C CA . HIS A 1 126 ? 18.383 6.437 12.975 1.00 48.16 126 HIS A CA 1
ATOM 1011 C C . HIS A 1 126 ? 17.768 5.538 14.051 1.00 48.16 126 HIS A C 1
ATOM 1013 O O . HIS A 1 126 ? 18.501 4.891 14.781 1.00 48.16 126 HIS A O 1
ATOM 1019 N N . ASN A 1 127 ? 16.443 5.504 14.175 1.00 45.97 127 ASN A N 1
ATOM 1020 C CA . ASN A 1 127 ? 15.760 4.512 15.014 1.00 45.97 127 ASN A CA 1
ATOM 1021 C C . ASN A 1 127 ? 14.428 4.113 14.371 1.00 45.97 127 ASN A C 1
ATOM 1023 O O . ASN A 1 127 ? 13.346 4.444 14.860 1.00 45.97 127 ASN A O 1
ATOM 1027 N N . TYR A 1 128 ? 14.501 3.427 13.232 1.00 49.59 128 TYR A N 1
ATOM 1028 C CA . TYR A 1 128 ? 13.349 2.699 12.715 1.00 49.59 128 TYR A CA 1
ATOM 1029 C C . TYR A 1 128 ? 13.456 1.243 13.162 1.00 49.59 128 TYR A C 1
ATOM 1031 O O . TYR A 1 128 ? 14.268 0.498 12.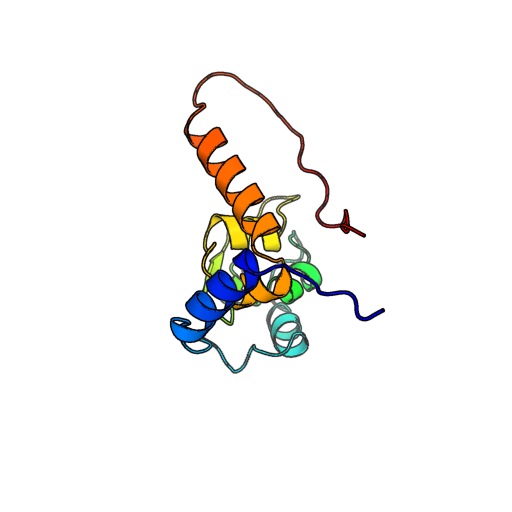624 1.00 49.59 128 TYR A O 1
ATOM 1039 N N . SER A 1 129 ? 12.615 0.841 14.123 1.00 47.62 129 SER A N 1
ATOM 1040 C CA . SER A 1 129 ? 12.385 -0.581 14.401 1.00 47.62 129 SER A CA 1
ATOM 1041 C C . SER A 1 129 ? 11.855 -1.257 13.129 1.00 47.62 129 SER A C 1
ATOM 1043 O O . SER A 1 129 ? 10.987 -0.644 12.475 1.00 47.62 129 SER A O 1
ATOM 1045 N N . PRO A 1 130 ? 12.350 -2.461 12.780 1.00 47.81 130 PRO A N 1
ATOM 1046 C CA . PRO A 1 130 ? 11.881 -3.252 11.645 1.00 47.81 130 PRO A CA 1
ATOM 1047 C C . PRO A 1 130 ? 10.365 -3.473 11.678 1.00 47.81 130 PRO A C 1
ATOM 1049 O O . PRO A 1 130 ? 9.740 -3.455 12.736 1.00 47.81 130 PRO A O 1
ATOM 1052 N N . CYS A 1 131 ? 9.762 -3.679 10.508 1.00 52.91 131 CYS A N 1
ATOM 1053 C CA . CYS A 1 131 ? 8.315 -3.866 10.346 1.00 52.91 131 CYS A CA 1
ATOM 1054 C C . CYS A 1 131 ? 7.770 -5.159 10.991 1.00 52.91 131 CYS A C 1
ATOM 1056 O O . CYS A 1 131 ? 6.557 -5.364 10.964 1.00 52.91 131 CYS A O 1
ATOM 1058 N N . ASP A 1 132 ? 8.651 -5.988 11.562 1.00 42.09 132 ASP A N 1
ATOM 1059 C CA . ASP A 1 132 ? 8.385 -7.365 11.989 1.00 42.09 132 ASP A CA 1
ATOM 1060 C C . ASP A 1 132 ? 8.299 -7.548 13.514 1.00 42.09 132 ASP A C 1
ATOM 1062 O O . ASP A 1 132 ? 8.149 -8.674 13.986 1.00 42.09 132 ASP A O 1
ATOM 1066 N N . GLU A 1 133 ? 8.354 -6.478 14.313 1.00 44.62 133 GLU A N 1
ATOM 1067 C CA . GLU A 1 133 ? 8.024 -6.586 15.740 1.00 44.62 133 GLU A CA 1
ATOM 1068 C C . GLU A 1 133 ? 6.500 -6.673 15.895 1.00 44.62 133 GLU A C 1
ATOM 1070 O O . GLU A 1 133 ? 5.775 -5.685 15.988 1.00 44.62 133 GLU A O 1
ATOM 1075 N N . VAL A 1 134 ? 6.028 -7.915 15.800 1.00 46.34 134 VAL A N 1
ATOM 1076 C CA . VAL 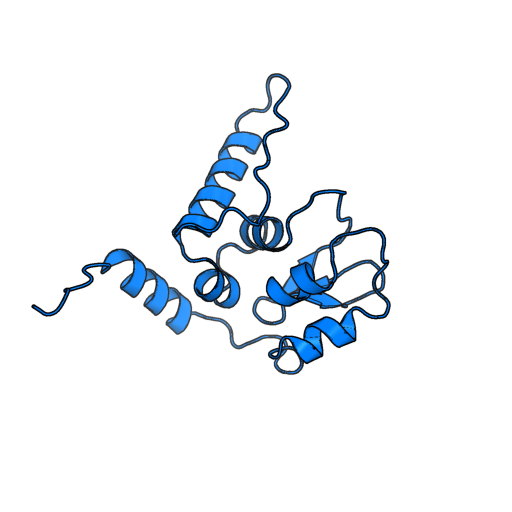A 1 134 ? 4.664 -8.362 16.062 1.00 46.34 134 VAL A CA 1
ATOM 1077 C C . VAL A 1 134 ? 4.354 -8.132 17.539 1.00 46.34 134 VAL A C 1
ATOM 1079 O O . VAL A 1 134 ? 4.900 -8.825 18.398 1.00 46.34 134 VAL A O 1
ATOM 1082 N N . ASP A 1 135 ? 3.445 -7.198 17.816 1.00 37.41 135 ASP A N 1
ATOM 1083 C CA . ASP A 1 135 ? 2.700 -7.155 19.074 1.00 37.41 135 ASP A CA 1
ATOM 1084 C C . ASP A 1 135 ? 1.982 -8.510 19.248 1.00 37.41 135 ASP A C 1
ATOM 1086 O O . ASP A 1 135 ? 1.027 -8.817 18.527 1.00 37.41 135 ASP A O 1
ATOM 1090 N N . LYS A 1 136 ? 2.513 -9.350 20.145 1.00 32.19 136 LYS A N 1
ATOM 1091 C CA . LYS A 1 136 ? 1.869 -10.566 20.666 1.00 32.19 136 LYS A CA 1
ATOM 1092 C C . LYS A 1 136 ? 1.028 -10.234 21.888 1.00 32.19 136 LYS A C 1
ATOM 1094 O O . LYS A 1 136 ? 1.500 -9.420 22.710 1.00 32.19 136 LYS A O 1
#

Nearest PDB structures (foldseek):
  2vsl-assembly1_A  TM=9.357E-01  e=9.872E-08  Homo sapiens
  5c7c-assembly1_A  TM=9.246E-01  e=1.179E-07  Homo sapiens
  4hy0-assembly2_C  TM=9.135E-01  e=9.305E-08  Homo sapiens
  3hl5-assembly1_A  TM=9.445E-01  e=2.865E-07  Homo sapiens
  8gh7-assembly2_B  TM=9.157E-01  e=2.701E-07  Homo sapiens

Sequence (136 aa):
MIYQINCTSDYNKLLNSVKNCPSIQYPQYVTFIKRLQSLNKFPSSLPDKLQLSEAGFFGKTRDSVQCFHCGLILSNWLIGDCPFREHAKFSNNCTFLLLSKGANFINDVTNKFKYKNLSFNCCNMHNYSPCDEVDK

Radius of gyration: 16.46 Å; Cα contacts (8 Å, |Δi|>4): 146; chains: 1; bounding box: 40×39×46 Å

InterPro domains:
  IPR001370 BIR repeat [PF00653] (35-97)
  IPR001370 BIR repeat [PS50143] (35-98)
  IPR001370 BIR repeat [SM00238] (30-99)
  IPR001370 BIR repeat [cd00022] (34-99)
  IPR050784 Inhibitor of Apoptosis [PTHR10044] (19-115)

Organism: NCBI:txid143950

Mean predicted aligned error: 10.44 Å

Solvent-accessible surface area (backbone atoms only — not comparable to full-atom values): 8218 Å² total; per-residue (Å²): 133,83,83,78,81,84,57,67,70,60,50,54,53,49,50,53,44,60,75,69,46,73,68,64,67,35,70,85,39,70,48,56,67,51,11,45,63,46,36,74,70,37,62,86,86,45,60,60,60,62,55,33,19,74,53,40,25,26,46,72,48,61,69,31,32,27,27,23,48,73,56,56,71,50,60,84,67,50,91,85,59,49,51,56,57,56,43,27,65,78,45,66,82,28,59,64,56,41,74,74,60,36,66,64,54,35,49,55,50,41,49,55,52,52,53,57,71,72,52,87,69,82,86,87,81,99,74,79,78,69,96,74,78,71,89,123

Secondary structure (DSSP, 8-state):
-------HHHHHHHHHHHHTPPPPS-GGG-SHHHHHHHGGGS-SSSS-HHHHHHTTEEESSSSEEEETTT--EEE-PPTT--HHHHHHHH-TT-HHHHHHHHHHHHHHHHHHHHHHHH--SS--------TT----